Protein AF-A0A974ACZ4-F1 (afdb_monomer)

Structure (mmCIF, N/CA/C/O backbone):
data_AF-A0A974ACZ4-F1
#
_entry.id   AF-A0A974ACZ4-F1
#
loop_
_atom_site.group_PDB
_atom_site.id
_atom_site.type_symbol
_atom_site.label_atom_id
_atom_site.label_alt_id
_atom_site.label_comp_id
_atom_site.label_asym_id
_atom_site.label_entity_id
_atom_site.label_seq_id
_atom_site.pdbx_PDB_ins_code
_atom_site.Cartn_x
_atom_site.Cartn_y
_atom_site.Cartn_z
_atom_site.occupancy
_atom_site.B_iso_or_equiv
_atom_site.auth_seq_id
_atom_site.auth_comp_id
_atom_site.auth_asym_id
_atom_site.auth_atom_id
_atom_site.pdbx_PDB_model_num
ATOM 1 N N . MET A 1 1 ? -14.955 33.447 23.547 1.00 55.69 1 MET A N 1
ATOM 2 C CA . MET A 1 1 ? -14.124 32.352 24.110 1.00 55.69 1 MET A CA 1
ATOM 3 C C . MET A 1 1 ? -14.815 30.971 24.180 1.00 55.69 1 MET A C 1
ATOM 5 O O . MET A 1 1 ? -14.121 30.000 24.435 1.00 55.69 1 MET A O 1
ATOM 9 N N . ALA A 1 2 ? -16.131 30.814 23.939 1.00 59.88 2 ALA A N 1
ATOM 10 C CA . ALA A 1 2 ? -16.826 29.514 24.100 1.00 59.88 2 ALA A CA 1
ATOM 11 C C . ALA A 1 2 ? -17.010 28.689 22.801 1.00 59.88 2 ALA A C 1
ATOM 13 O O . ALA A 1 2 ? -17.223 27.474 22.840 1.00 59.88 2 ALA A O 1
ATOM 14 N N . GLU A 1 3 ? -16.911 29.326 21.634 1.00 54.84 3 GLU A N 1
ATOM 15 C CA . GLU A 1 3 ? -17.267 28.709 20.348 1.00 54.84 3 GLU A CA 1
ATOM 16 C C . GLU A 1 3 ? -16.293 27.595 19.920 1.00 54.84 3 GLU A C 1
ATOM 18 O O . GLU A 1 3 ? -16.701 26.540 19.437 1.00 54.84 3 GLU A O 1
ATOM 23 N N . TRP A 1 4 ? -15.004 27.777 20.207 1.00 47.97 4 TRP A N 1
ATOM 24 C CA . TRP A 1 4 ? -13.930 26.835 19.881 1.00 47.97 4 TRP A CA 1
ATOM 25 C C . TRP A 1 4 ? -13.979 25.575 20.750 1.00 47.97 4 TRP A C 1
ATOM 27 O O . TRP A 1 4 ? -13.869 24.457 20.247 1.00 47.97 4 TRP A O 1
ATOM 37 N N . ALA A 1 5 ? -14.250 25.744 22.048 1.00 57.38 5 ALA A N 1
ATOM 38 C CA . ALA A 1 5 ? -14.452 24.632 22.975 1.00 57.38 5 ALA A CA 1
ATOM 39 C C . ALA A 1 5 ? -15.693 23.795 22.612 1.00 57.38 5 ALA A C 1
ATOM 41 O O . ALA A 1 5 ? -15.719 22.582 22.827 1.00 57.38 5 ALA A O 1
ATOM 42 N N . THR A 1 6 ? -16.712 24.434 22.030 1.00 59.31 6 THR A N 1
ATOM 43 C CA . THR A 1 6 ? -17.956 23.775 21.610 1.00 59.31 6 THR A CA 1
ATOM 44 C C . THR A 1 6 ? -17.792 23.040 20.277 1.00 59.31 6 THR A C 1
ATOM 46 O O . THR A 1 6 ? -18.305 21.930 20.126 1.00 59.31 6 THR A O 1
ATOM 49 N N . ARG A 1 7 ? -17.037 23.606 19.322 1.00 53.38 7 ARG A N 1
ATOM 50 C CA . ARG A 1 7 ? -16.685 22.925 18.061 1.00 53.38 7 ARG A CA 1
ATOM 51 C C . ARG A 1 7 ? -15.806 21.699 18.309 1.00 53.38 7 ARG A C 1
ATOM 53 O O . ARG A 1 7 ? -16.089 20.638 17.761 1.00 53.38 7 ARG A O 1
ATOM 60 N N . ARG A 1 8 ? -14.817 21.805 19.204 1.00 56.19 8 ARG A N 1
ATOM 61 C CA . ARG A 1 8 ? -13.951 20.676 19.582 1.00 56.19 8 ARG A CA 1
ATOM 62 C C . ARG A 1 8 ? -14.732 19.534 20.232 1.00 56.19 8 ARG A C 1
ATOM 64 O O . ARG A 1 8 ? -14.611 18.396 19.794 1.00 56.19 8 ARG A O 1
ATOM 71 N N . ARG A 1 9 ? -15.602 19.839 21.203 1.00 54.25 9 ARG A N 1
ATOM 72 C CA . ARG A 1 9 ? -16.455 18.825 21.847 1.00 54.25 9 ARG A CA 1
ATOM 73 C C . ARG A 1 9 ? -17.419 18.150 20.872 1.00 54.25 9 ARG A C 1
ATOM 75 O O . ARG A 1 9 ? -17.652 16.949 20.995 1.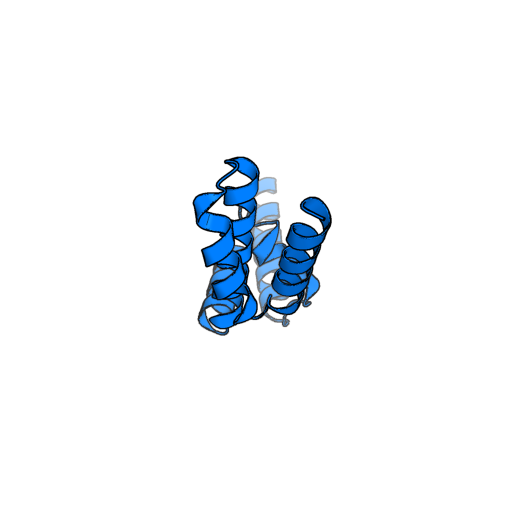00 54.25 9 ARG A O 1
ATOM 82 N N . ARG A 1 10 ? -17.957 18.882 19.889 1.00 55.69 10 ARG A N 1
ATOM 83 C CA . ARG A 1 10 ? -18.789 18.294 18.825 1.00 55.69 10 ARG A CA 1
ATOM 84 C C . ARG A 1 10 ? -17.984 17.374 17.909 1.00 55.69 10 ARG A C 1
ATOM 86 O O . ARG A 1 10 ? -18.435 16.263 17.660 1.00 55.69 10 ARG A O 1
ATOM 93 N N . ALA A 1 11 ? -16.785 17.777 17.488 1.00 48.06 11 ALA A N 1
ATOM 94 C CA . ALA A 1 11 ? -15.898 16.927 16.691 1.00 48.06 11 ALA A CA 1
ATOM 95 C C . ALA A 1 11 ? -15.498 15.639 17.441 1.00 48.06 11 ALA A C 1
ATOM 97 O O . ALA A 1 11 ? -15.583 14.548 16.884 1.00 48.06 11 ALA A O 1
ATOM 98 N N . GLU A 1 12 ? -15.156 15.743 18.730 1.00 53.25 12 GLU A N 1
ATOM 99 C CA . GLU A 1 12 ? -14.834 14.589 19.587 1.00 53.25 12 GLU A CA 1
ATOM 100 C C . GLU A 1 12 ? -16.045 13.670 19.827 1.00 53.25 12 GLU A C 1
ATOM 102 O O . GLU A 1 12 ? -15.903 12.451 19.897 1.00 53.25 12 GLU A O 1
ATOM 107 N N . THR A 1 13 ? -17.253 14.229 19.935 1.00 52.66 13 THR A N 1
ATOM 108 C CA . THR A 1 13 ? -18.487 13.449 20.141 1.00 52.66 13 THR A CA 1
ATOM 109 C C . THR A 1 13 ? -18.913 12.712 18.872 1.00 52.66 13 THR A C 1
ATOM 111 O O . THR A 1 13 ? -19.236 11.529 18.945 1.00 52.66 13 THR A O 1
ATOM 114 N N . ILE A 1 14 ? -18.834 13.368 17.710 1.00 52.91 14 ILE A N 1
ATOM 115 C CA . ILE A 1 14 ? -19.094 12.741 16.407 1.00 52.91 14 ILE A CA 1
ATOM 116 C C . ILE A 1 14 ? -18.071 11.632 16.142 1.00 52.91 14 ILE A C 1
ATOM 118 O O . ILE A 1 14 ? -18.447 10.543 15.721 1.00 52.91 14 ILE A O 1
ATOM 122 N N . SER A 1 15 ? -16.793 11.863 16.456 1.00 54.19 15 SER A N 1
ATOM 123 C CA . SER A 1 15 ? -15.746 10.844 16.340 1.00 54.19 15 SER A CA 1
ATOM 124 C C . SER A 1 15 ? -16.026 9.619 17.223 1.00 54.19 15 SER A C 1
ATOM 126 O O . SER A 1 15 ? -15.958 8.494 16.734 1.00 54.19 15 SER A O 1
ATOM 128 N N . ARG A 1 16 ? -16.453 9.809 18.482 1.00 52.44 16 ARG A N 1
ATOM 129 C CA . ARG A 1 16 ? -16.870 8.701 19.366 1.00 52.44 16 ARG A CA 1
ATOM 130 C C . ARG A 1 16 ? -18.096 7.938 18.862 1.00 52.44 16 ARG A C 1
ATOM 132 O O . ARG A 1 16 ? -18.141 6.722 19.001 1.00 52.44 16 ARG A O 1
ATOM 139 N N . GLN A 1 17 ? -19.077 8.622 18.275 1.00 55.41 17 GLN A N 1
ATOM 140 C CA . GLN A 1 17 ? -20.246 7.969 17.674 1.00 55.41 17 GLN A CA 1
ATOM 141 C C . GLN A 1 17 ? -19.898 7.213 16.383 1.00 55.41 17 GLN A C 1
ATOM 143 O O . GLN A 1 17 ? -20.495 6.177 16.107 1.00 55.41 17 GLN A O 1
ATOM 148 N N . GLN A 1 18 ? -18.926 7.696 15.605 1.00 54.50 18 GLN A N 1
ATOM 149 C CA . GLN A 1 18 ? -18.413 7.003 14.418 1.00 54.50 18 GLN A CA 1
ATOM 150 C C . GLN A 1 18 ? -17.572 5.773 14.784 1.00 54.50 18 GLN A C 1
ATOM 152 O O . GLN A 1 18 ? -17.677 4.764 14.104 1.00 54.50 18 GLN A O 1
ATOM 157 N N . LEU A 1 19 ? -16.825 5.815 15.892 1.00 55.22 19 LEU A N 1
ATOM 158 C CA . LEU A 1 19 ? -16.082 4.669 16.439 1.00 55.22 19 LEU A CA 1
ATOM 159 C C . LEU A 1 19 ? -16.983 3.494 16.877 1.00 55.22 19 LEU A C 1
ATOM 161 O O . LEU A 1 19 ? -16.508 2.369 16.972 1.00 55.22 19 LEU A O 1
ATOM 165 N N . GLN A 1 20 ? -18.276 3.731 17.138 1.00 57.09 20 GLN A N 1
ATOM 166 C CA . GLN A 1 20 ? -19.252 2.690 17.509 1.00 57.09 20 GLN A CA 1
ATOM 167 C C . GLN A 1 20 ? -19.792 1.895 16.303 1.00 57.09 20 GLN A C 1
ATOM 169 O O . GLN A 1 20 ? -20.460 0.881 16.486 1.00 57.09 20 GLN A O 1
ATOM 174 N N . LYS A 1 21 ? -19.527 2.334 15.066 1.00 63.91 21 LYS A N 1
ATOM 175 C CA . LYS A 1 21 ? -19.883 1.610 13.837 1.00 63.91 21 LYS A CA 1
ATOM 176 C C . LYS A 1 21 ? -18.606 1.232 13.097 1.00 63.91 21 LYS A C 1
ATOM 178 O O . LYS A 1 21 ? -17.719 2.064 12.951 1.00 63.91 21 LYS A O 1
ATOM 183 N N . VAL A 1 22 ? -18.530 -0.004 12.596 1.00 62.59 22 VAL A N 1
ATOM 184 C CA . VAL A 1 22 ? -17.418 -0.428 11.731 1.00 62.59 22 VAL A CA 1
ATOM 185 C C . VAL A 1 22 ? -17.328 0.558 10.556 1.00 62.59 22 VAL A C 1
ATOM 187 O O . VAL A 1 22 ? -18.317 0.711 9.829 1.00 62.59 22 VAL A O 1
ATOM 190 N N . PRO A 1 23 ? -16.200 1.270 10.380 1.00 66.62 23 PRO A N 1
ATOM 191 C CA . PRO A 1 23 ? -16.062 2.239 9.304 1.00 66.62 23 PRO A CA 1
ATOM 192 C C . PRO A 1 23 ? -16.174 1.551 7.943 1.00 66.62 23 PRO A C 1
ATOM 194 O O . PRO A 1 23 ? -15.756 0.407 7.770 1.00 66.62 23 PRO A O 1
ATOM 197 N N . ALA A 1 24 ? -16.702 2.261 6.946 1.00 78.38 24 ALA A N 1
ATOM 198 C CA . ALA A 1 24 ? -16.727 1.744 5.583 1.00 78.38 24 ALA A CA 1
ATOM 199 C C . ALA A 1 24 ? -15.300 1.460 5.078 1.00 78.38 24 ALA A C 1
ATOM 201 O O . ALA A 1 24 ? -14.363 2.190 5.408 1.00 78.38 24 ALA A O 1
ATOM 202 N N . ALA A 1 25 ? -15.146 0.467 4.195 1.00 73.62 25 ALA A N 1
ATOM 203 C CA . ALA A 1 25 ? -13.852 0.104 3.606 1.00 73.62 25 ALA A CA 1
ATOM 204 C C . ALA A 1 25 ? -13.132 1.304 2.961 1.00 73.62 25 ALA A C 1
ATOM 206 O O . ALA A 1 25 ? -11.920 1.454 3.087 1.00 73.62 25 ALA A O 1
ATOM 207 N N . ARG A 1 26 ? -13.890 2.217 2.337 1.00 70.94 26 ARG A N 1
ATOM 208 C CA . ARG A 1 26 ? -13.358 3.469 1.779 1.00 70.94 26 ARG A CA 1
ATOM 209 C C . ARG A 1 26 ? -12.756 4.383 2.849 1.00 70.94 26 ARG A C 1
ATOM 211 O O . ARG A 1 26 ? -11.721 4.989 2.601 1.00 70.94 26 ARG A O 1
ATOM 218 N N . THR A 1 27 ? -13.382 4.476 4.020 1.00 75.38 27 THR A N 1
ATOM 219 C CA . THR A 1 27 ? -12.877 5.273 5.146 1.00 75.38 27 THR A CA 1
ATOM 220 C C . THR A 1 27 ? -11.587 4.671 5.691 1.00 75.38 27 THR A C 1
ATOM 222 O O . THR A 1 27 ? -10.628 5.403 5.900 1.00 75.38 27 THR A O 1
ATOM 225 N N . ILE A 1 28 ? -11.531 3.344 5.840 1.00 73.00 28 ILE A N 1
ATOM 226 C CA . ILE A 1 28 ? -10.319 2.620 6.256 1.00 73.00 28 ILE A CA 1
ATOM 227 C C . ILE A 1 28 ? -9.181 2.860 5.255 1.00 73.00 28 ILE A C 1
ATOM 229 O O . ILE A 1 28 ? -8.091 3.266 5.642 1.00 73.00 28 ILE A O 1
ATOM 233 N N . ALA A 1 29 ? -9.452 2.711 3.955 1.00 73.00 29 ALA A N 1
ATOM 234 C CA . ALA A 1 29 ? -8.463 2.967 2.913 1.00 73.00 29 ALA A CA 1
ATOM 235 C C . ALA A 1 29 ? -7.956 4.421 2.930 1.00 73.00 29 ALA A C 1
ATOM 237 O O . ALA A 1 29 ? -6.759 4.652 2.786 1.00 73.00 29 ALA A O 1
ATO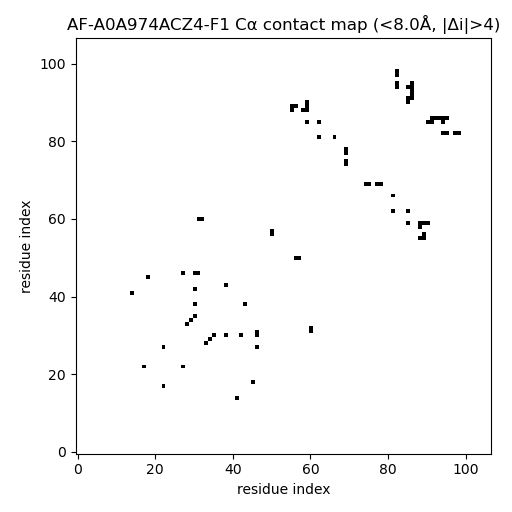M 238 N N . GLN A 1 30 ? -8.837 5.409 3.131 1.00 76.62 30 GLN A N 1
ATOM 239 C CA . GLN A 1 30 ? -8.450 6.824 3.223 1.00 76.62 30 GLN A CA 1
ATO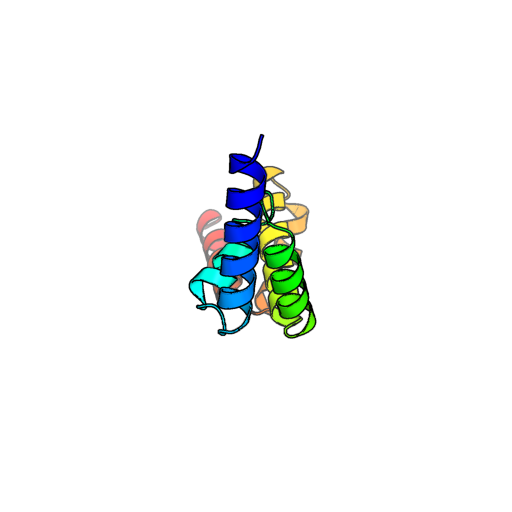M 240 C C . GLN A 1 30 ? -7.606 7.137 4.462 1.00 76.62 30 GLN A C 1
ATOM 242 O O . GLN A 1 30 ? -6.678 7.944 4.363 1.00 76.62 30 GLN A O 1
ATOM 247 N N . LEU A 1 31 ? -7.924 6.521 5.603 1.00 72.69 31 LEU A N 1
ATOM 248 C CA . LEU A 1 31 ? -7.134 6.635 6.829 1.00 72.69 31 LEU A CA 1
ATOM 249 C C . LEU A 1 31 ? -5.716 6.116 6.608 1.00 72.69 31 LEU A C 1
ATOM 251 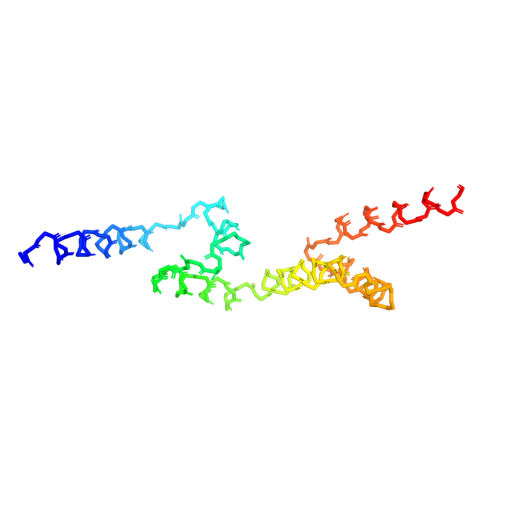O O . LEU A 1 31 ? -4.766 6.867 6.818 1.00 72.69 31 LEU A O 1
ATOM 255 N N . LEU A 1 32 ? -5.606 4.904 6.061 1.00 71.25 32 LEU A N 1
ATOM 256 C CA . LEU A 1 32 ? -4.324 4.246 5.844 1.00 71.25 32 LEU A CA 1
ATOM 257 C C . LEU A 1 32 ? -3.457 4.988 4.816 1.00 71.25 32 LEU A C 1
ATOM 259 O O . LEU A 1 32 ? -2.260 5.129 5.028 1.00 71.25 32 LEU A O 1
ATOM 263 N N . THR A 1 33 ? -4.048 5.510 3.732 1.00 68.38 33 THR A N 1
ATOM 264 C CA . THR A 1 33 ? -3.279 5.989 2.562 1.00 68.38 33 THR A CA 1
ATOM 265 C C . THR A 1 33 ? -3.152 7.505 2.413 1.00 68.38 33 THR A C 1
ATOM 267 O O . THR A 1 33 ? -2.151 7.975 1.882 1.00 68.38 33 THR A O 1
ATOM 270 N N . THR A 1 34 ? -4.168 8.288 2.801 1.00 59.69 34 THR A N 1
ATOM 271 C CA . THR A 1 34 ? -4.280 9.714 2.416 1.00 59.69 34 THR A CA 1
ATOM 272 C C . THR A 1 34 ? -4.237 10.654 3.614 1.00 59.69 34 THR A C 1
ATOM 274 O O . THR A 1 34 ? -3.720 11.762 3.517 1.00 59.69 34 THR A O 1
ATOM 277 N N . LYS A 1 35 ? -4.795 10.240 4.755 1.00 58.06 35 LYS A N 1
ATOM 278 C CA . LYS A 1 35 ? -4.933 11.117 5.923 1.00 58.06 35 LYS A CA 1
ATOM 279 C C . LYS A 1 35 ? -3.767 11.059 6.904 1.00 58.06 35 LYS A C 1
ATOM 281 O O . LYS A 1 35 ? -3.818 11.792 7.884 1.00 58.06 35 LYS A O 1
ATOM 286 N N . ARG A 1 36 ? -2.729 10.252 6.656 1.00 56.66 36 ARG A N 1
ATOM 287 C CA . ARG A 1 36 ? -1.644 9.990 7.618 1.00 56.66 36 ARG A CA 1
ATOM 288 C C . ARG A 1 36 ? -0.954 11.266 8.141 1.00 56.66 36 ARG A C 1
ATOM 290 O O . ARG A 1 36 ? -0.657 11.341 9.328 1.00 56.66 36 ARG A O 1
ATOM 297 N N . ASP A 1 37 ? -0.825 12.300 7.307 1.00 59.41 37 ASP A N 1
ATOM 298 C CA . ASP A 1 37 ? -0.210 13.589 7.681 1.00 59.41 37 ASP A CA 1
ATOM 299 C C . ASP A 1 37 ? -1.146 14.536 8.464 1.00 59.41 37 ASP A C 1
ATOM 301 O O . ASP A 1 37 ? -0.706 15.534 9.039 1.00 59.41 37 ASP A O 1
ATOM 305 N N . HIS A 1 38 ? -2.446 14.229 8.518 1.00 58.59 38 HIS A N 1
ATOM 306 C CA . HIS A 1 38 ? -3.486 15.048 9.149 1.00 58.59 38 HIS A CA 1
ATOM 307 C C . HIS A 1 38 ? -4.495 14.207 9.953 1.00 58.59 38 HIS A C 1
ATOM 309 O O . HIS A 1 38 ? -5.692 14.508 9.967 1.00 58.59 38 HIS A O 1
ATOM 315 N N . LEU A 1 39 ? -4.035 13.148 10.631 1.00 62.19 39 LEU A N 1
ATOM 316 C CA . LEU A 1 39 ? -4.902 12.322 11.474 1.00 62.19 39 LEU A CA 1
ATOM 317 C C . LEU A 1 39 ? -5.298 13.072 12.750 1.00 62.19 39 LEU A C 1
ATOM 319 O O . LEU A 1 39 ? -4.457 13.588 13.489 1.00 62.19 39 LEU A O 1
ATOM 323 N N . SER A 1 40 ? -6.594 13.081 13.062 1.00 70.12 40 SER A N 1
ATOM 324 C CA . SER A 1 40 ? -7.033 13.388 14.421 1.00 70.12 40 SER A CA 1
ATOM 325 C C . SER A 1 40 ? -6.630 12.262 15.379 1.00 70.12 40 SER A C 1
ATOM 327 O O . SER A 1 40 ? -6.471 11.1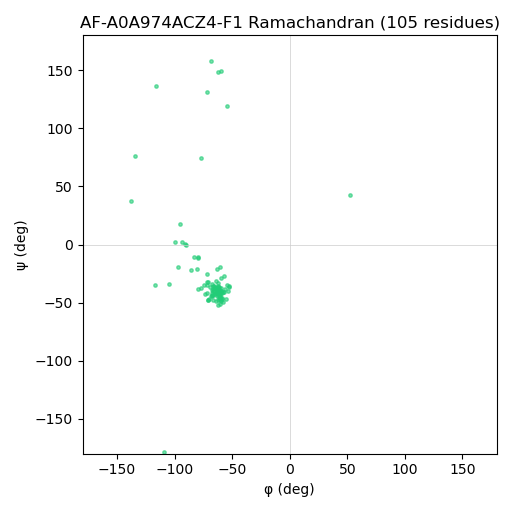09 14.984 1.00 70.12 40 SER A O 1
ATOM 329 N N . LYS A 1 41 ? -6.535 12.562 16.681 1.00 65.00 41 LYS A N 1
ATOM 330 C CA . LYS A 1 41 ? -6.140 11.580 17.709 1.00 65.00 41 LYS A CA 1
ATOM 331 C C . LYS A 1 41 ? -6.978 10.290 17.676 1.00 65.00 41 LYS A C 1
ATOM 333 O O . LYS A 1 41 ? -6.455 9.214 17.937 1.00 65.00 41 LYS A O 1
ATOM 338 N N . ALA A 1 42 ? -8.268 10.393 17.361 1.00 67.31 42 ALA A N 1
ATOM 339 C CA . ALA A 1 42 ? -9.160 9.240 17.259 1.00 67.31 42 ALA A CA 1
ATOM 340 C C . ALA A 1 42 ? -8.931 8.414 15.982 1.00 67.31 42 ALA A C 1
ATOM 342 O O . ALA A 1 42 ? -9.027 7.188 16.012 1.00 67.31 42 ALA A O 1
ATOM 343 N N . GLU A 1 43 ? -8.595 9.075 14.875 1.00 63.62 43 GLU A N 1
ATOM 344 C CA . GLU A 1 43 ? -8.245 8.420 13.615 1.00 63.62 43 GLU A CA 1
ATOM 345 C C . GLU A 1 43 ? -6.914 7.663 13.750 1.00 63.62 43 GLU A C 1
ATOM 347 O O . GLU A 1 43 ? -6.844 6.520 13.319 1.00 63.62 43 GLU A O 1
ATOM 352 N N . THR A 1 44 ? -5.920 8.215 14.460 1.00 66.00 44 THR A N 1
ATOM 353 C CA . THR A 1 44 ? -4.656 7.514 14.772 1.00 66.00 44 THR A CA 1
ATOM 354 C C . THR A 1 44 ? -4.868 6.241 15.593 1.00 66.00 44 THR A C 1
ATOM 356 O O . THR A 1 44 ? -4.267 5.215 15.301 1.00 66.00 44 THR A O 1
ATOM 359 N N . VAL A 1 45 ? -5.730 6.281 16.615 1.00 71.12 45 VAL A N 1
ATOM 360 C CA . VAL A 1 45 ? -6.036 5.092 17.435 1.00 71.12 45 VAL A CA 1
ATOM 361 C C . VAL A 1 45 ? -6.775 4.030 16.617 1.00 71.12 45 VAL A C 1
ATOM 363 O O . VAL A 1 45 ? -6.545 2.839 16.804 1.00 71.12 45 VAL A O 1
ATOM 366 N N . THR A 1 46 ? -7.640 4.455 15.693 1.00 68.38 46 THR A N 1
ATOM 367 C CA . THR A 1 46 ? -8.362 3.537 14.799 1.00 68.38 46 THR A CA 1
ATOM 368 C C . THR A 1 46 ? -7.416 2.872 13.804 1.00 68.38 46 THR A C 1
ATOM 370 O O . THR A 1 46 ? -7.488 1.662 13.624 1.00 68.38 46 THR A O 1
ATOM 373 N N . ASP A 1 47 ? -6.509 3.646 13.205 1.00 67.81 47 ASP A N 1
ATOM 374 C CA . ASP A 1 47 ? -5.487 3.153 12.276 1.00 67.81 47 ASP A CA 1
ATOM 375 C C . ASP A 1 47 ? -4.573 2.131 12.966 1.00 67.81 47 ASP A C 1
ATOM 377 O O . ASP A 1 47 ? -4.438 1.004 12.496 1.00 67.81 47 ASP A O 1
ATOM 381 N N . ALA A 1 48 ? -4.079 2.463 14.166 1.00 71.00 48 ALA A N 1
ATOM 382 C CA . ALA A 1 48 ? -3.264 1.562 14.979 1.00 71.00 48 ALA A CA 1
ATOM 383 C C . ALA A 1 48 ? -4.010 0.273 15.365 1.00 71.00 48 ALA A C 1
ATOM 385 O O . ALA A 1 48 ? -3.437 -0.811 15.319 1.00 71.00 48 ALA A O 1
ATOM 386 N N . GLY A 1 49 ? -5.299 0.363 15.714 1.00 76.81 49 GLY A N 1
ATOM 387 C CA . GLY A 1 49 ? -6.112 -0.816 16.018 1.00 76.81 49 GLY A CA 1
ATOM 388 C C . GLY A 1 49 ? -6.313 -1.734 14.807 1.00 76.81 49 GLY A C 1
ATOM 389 O O . GLY A 1 49 ? -6.307 -2.957 14.955 1.00 76.81 49 GLY A O 1
ATOM 390 N N . ILE A 1 50 ? -6.454 -1.159 13.608 1.00 72.25 50 ILE A N 1
ATOM 391 C CA . ILE A 1 50 ? -6.580 -1.907 12.349 1.00 72.25 50 ILE A CA 1
ATOM 392 C C . ILE A 1 50 ? -5.245 -2.557 11.975 1.00 72.25 50 ILE A C 1
ATOM 394 O O . ILE A 1 50 ? -5.229 -3.752 11.692 1.00 72.25 50 ILE A O 1
ATOM 398 N N . GLU A 1 51 ? -4.134 -1.815 12.027 1.00 72.94 51 GLU A N 1
ATOM 399 C CA . GLU A 1 51 ? -2.790 -2.346 11.759 1.00 72.94 51 GLU A CA 1
ATOM 400 C C . GLU A 1 51 ? -2.432 -3.484 12.732 1.00 72.94 51 GLU A C 1
ATOM 402 O O . GLU A 1 51 ? -1.902 -4.513 12.317 1.00 72.94 51 GLU A O 1
ATOM 407 N N . GLN A 1 52 ? -2.797 -3.352 14.012 1.00 75.62 52 GLN A N 1
ATOM 408 C CA . GLN A 1 52 ? -2.537 -4.374 15.027 1.00 75.62 52 GLN A CA 1
ATOM 409 C C . GLN A 1 52 ? -3.415 -5.625 14.856 1.00 75.62 52 GLN A C 1
ATOM 411 O O . GLN A 1 52 ? -2.975 -6.733 15.159 1.00 75.62 52 GLN A O 1
ATOM 416 N N . SER A 1 53 ? -4.646 -5.462 14.366 1.00 78.25 53 SER A N 1
ATOM 417 C CA . SER A 1 53 ? -5.581 -6.578 14.155 1.00 78.25 53 SER A CA 1
ATOM 418 C C . SER A 1 53 ? -5.390 -7.271 12.801 1.00 78.25 53 SER A C 1
ATOM 420 O O . SER A 1 53 ? -5.788 -8.424 12.645 1.00 78.25 53 SER A O 1
ATOM 422 N N . VAL A 1 54 ? -4.794 -6.586 11.816 1.00 85.31 54 VAL A N 1
ATOM 423 C CA . VAL A 1 54 ? -4.566 -7.101 10.457 1.00 85.31 54 VAL A CA 1
ATOM 424 C C . VAL A 1 54 ? -3.130 -6.786 10.002 1.00 85.31 54 VAL A C 1
ATOM 426 O O . VAL A 1 54 ? -2.925 -5.910 9.158 1.00 85.31 54 VAL A O 1
ATOM 429 N N . PRO A 1 55 ? -2.120 -7.529 10.498 1.00 83.44 55 PRO A N 1
ATOM 430 C CA . PRO A 1 55 ? -0.710 -7.263 10.192 1.00 83.44 55 PRO A CA 1
ATOM 431 C C . PRO A 1 55 ? -0.400 -7.265 8.691 1.00 83.44 55 PRO A C 1
ATOM 433 O O . PRO A 1 55 ? 0.301 -6.392 8.193 1.00 83.44 55 PRO A O 1
ATOM 436 N N . MET A 1 56 ? -1.031 -8.170 7.933 1.00 85.50 56 MET A N 1
ATOM 437 C CA . MET A 1 56 ? -0.853 -8.257 6.478 1.00 85.50 56 MET A CA 1
ATOM 438 C C . MET A 1 56 ? -1.250 -6.968 5.740 1.00 85.50 56 MET A C 1
ATOM 440 O O . MET A 1 56 ? -0.721 -6.685 4.665 1.00 85.50 56 MET A O 1
ATOM 444 N N . LEU A 1 57 ? -2.192 -6.190 6.287 1.00 83.44 57 LEU A N 1
ATOM 445 C CA . LEU A 1 57 ? -2.605 -4.909 5.714 1.00 83.44 57 LEU A CA 1
ATOM 446 C C . LEU A 1 57 ? -1.584 -3.808 6.020 1.00 83.44 57 LEU A C 1
ATOM 448 O O . LEU A 1 57 ? -1.308 -2.983 5.147 1.00 83.44 57 LEU A O 1
ATOM 452 N N . ALA A 1 58 ? -0.996 -3.826 7.218 1.00 83.25 58 ALA A N 1
ATOM 453 C CA . ALA A 1 58 ? 0.093 -2.927 7.585 1.00 83.25 58 ALA A CA 1
ATOM 454 C C . ALA A 1 58 ? 1.330 -3.175 6.702 1.00 83.25 58 ALA A C 1
ATOM 456 O O . ALA A 1 58 ? 1.888 -2.229 6.143 1.00 83.25 58 ALA A O 1
ATOM 457 N N . ASP A 1 59 ? 1.687 -4.444 6.480 1.00 86.50 59 ASP A N 1
ATOM 458 C CA . ASP A 1 59 ? 2.791 -4.843 5.597 1.00 86.50 59 ASP A CA 1
ATOM 459 C C . ASP A 1 59 ? 2.551 -4.384 4.153 1.00 86.50 59 ASP A C 1
ATOM 461 O O . ASP A 1 59 ? 3.415 -3.773 3.519 1.00 86.50 59 ASP A O 1
ATOM 465 N N . ALA A 1 60 ? 1.338 -4.608 3.639 1.00 89.62 60 ALA A N 1
ATOM 466 C CA . ALA A 1 60 ? 0.940 -4.144 2.315 1.00 89.62 60 ALA A CA 1
ATOM 467 C C . ALA A 1 60 ? 1.050 -2.618 2.186 1.00 89.62 60 ALA A C 1
ATOM 469 O O . ALA A 1 60 ? 1.535 -2.105 1.176 1.00 89.62 60 ALA A O 1
ATOM 470 N N . HIS A 1 61 ? 0.644 -1.881 3.220 1.00 84.00 61 HIS A N 1
ATOM 471 C CA . HIS A 1 61 ? 0.755 -0.432 3.233 1.00 84.00 61 HIS A CA 1
ATOM 472 C C . HIS A 1 61 ? 2.219 0.042 3.273 1.00 84.00 61 HIS A C 1
ATOM 474 O O . HIS A 1 61 ? 2.598 0.955 2.534 1.00 84.00 61 HIS A O 1
ATOM 480 N N . ALA A 1 62 ? 3.071 -0.609 4.068 1.00 88.31 62 ALA A N 1
ATOM 481 C CA . ALA A 1 62 ? 4.504 -0.326 4.105 1.00 88.31 62 ALA A CA 1
ATOM 482 C C . ALA A 1 62 ? 5.168 -0.542 2.733 1.00 88.31 62 ALA A C 1
ATOM 484 O O . ALA A 1 62 ? 5.985 0.279 2.305 1.00 88.31 62 ALA A O 1
ATOM 485 N N . LEU A 1 63 ? 4.775 -1.592 2.003 1.00 94.06 63 LEU A N 1
ATOM 486 C CA . LEU A 1 63 ? 5.248 -1.853 0.642 1.00 94.06 63 LEU A CA 1
ATOM 487 C C . LEU A 1 63 ? 4.826 -0.757 -0.345 1.00 94.06 63 LEU A C 1
ATOM 489 O O . LEU A 1 63 ? 5.652 -0.323 -1.150 1.00 94.06 63 LEU A O 1
ATOM 493 N N . VAL A 1 64 ? 3.590 -0.255 -0.261 1.00 91.19 64 VAL A N 1
ATOM 494 C CA . VAL A 1 64 ? 3.131 0.892 -1.070 1.00 91.19 64 VAL A CA 1
ATOM 495 C C . VAL A 1 64 ? 3.932 2.157 -0.739 1.00 91.19 64 VAL A C 1
ATOM 497 O O . VAL A 1 64 ? 4.359 2.877 -1.644 1.00 91.19 64 VAL A O 1
ATOM 500 N N . GLY A 1 65 ? 4.206 2.409 0.543 1.00 89.50 65 GLY A N 1
ATOM 501 C CA . GLY A 1 65 ? 5.045 3.529 0.978 1.00 89.50 65 GLY A CA 1
ATOM 502 C C . GLY A 1 65 ? 6.474 3.449 0.429 1.00 89.50 65 GLY A C 1
ATOM 503 O O . GLY A 1 65 ? 6.984 4.429 -0.122 1.00 89.50 65 GLY A O 1
ATOM 504 N N . ARG A 1 66 ? 7.103 2.267 0.505 1.00 92.69 66 ARG A N 1
ATOM 505 C CA . ARG A 1 66 ? 8.435 2.003 -0.072 1.00 92.69 66 ARG A CA 1
ATOM 506 C C . ARG A 1 66 ? 8.450 2.213 -1.586 1.00 92.69 66 ARG A C 1
ATOM 508 O O . ARG A 1 66 ? 9.372 2.853 -2.086 1.00 92.69 66 ARG A O 1
ATOM 515 N N . PHE A 1 67 ? 7.416 1.762 -2.300 1.00 92.44 67 PHE A N 1
ATOM 516 C CA . PHE A 1 67 ? 7.255 2.003 -3.739 1.00 92.44 67 PHE A CA 1
ATOM 517 C C . PHE A 1 67 ? 7.239 3.491 -4.089 1.00 92.44 67 PHE A C 1
ATOM 519 O O . PHE A 1 67 ? 8.000 3.948 -4.943 1.00 92.44 67 PHE A O 1
ATOM 526 N N . HIS A 1 68 ? 6.425 4.275 -3.381 1.00 89.44 68 HIS A N 1
ATOM 527 C CA . HIS A 1 68 ? 6.337 5.712 -3.615 1.00 89.44 68 HIS A CA 1
ATOM 528 C C . HIS A 1 68 ? 7.672 6.425 -3.328 1.00 89.44 68 HIS A C 1
ATOM 530 O O . HIS A 1 68 ? 8.095 7.292 -4.099 1.00 89.44 68 HIS A O 1
ATOM 536 N N . ALA A 1 69 ? 8.373 6.027 -2.261 1.00 89.12 69 ALA A N 1
ATOM 537 C CA . ALA A 1 69 ? 9.703 6.542 -1.951 1.00 89.12 69 ALA A CA 1
ATOM 538 C C . ALA A 1 69 ? 10.725 6.198 -3.050 1.00 89.12 69 ALA A C 1
ATOM 540 O O . ALA A 1 69 ? 11.484 7.080 -3.458 1.00 89.12 69 ALA A O 1
ATOM 541 N N . MET A 1 70 ? 10.714 4.962 -3.568 1.00 93.31 70 MET A N 1
ATOM 542 C CA . MET A 1 70 ? 11.569 4.531 -4.682 1.00 93.31 70 MET A CA 1
ATOM 543 C C . MET A 1 70 ? 11.345 5.361 -5.945 1.00 93.31 70 MET A C 1
ATOM 545 O O . MET A 1 70 ? 12.326 5.819 -6.530 1.00 93.31 70 MET A O 1
ATOM 549 N N . ILE A 1 71 ? 10.088 5.615 -6.332 1.00 89.12 71 ILE A N 1
ATOM 550 C CA . ILE A 1 71 ? 9.766 6.460 -7.495 1.00 89.12 71 ILE A CA 1
ATOM 551 C C . ILE A 1 71 ? 10.358 7.859 -7.316 1.00 89.12 71 ILE A C 1
ATOM 553 O O . ILE A 1 71 ? 11.011 8.379 -8.221 1.00 89.12 71 ILE A O 1
ATOM 557 N N . ARG A 1 72 ? 10.175 8.466 -6.136 1.00 90.62 72 ARG A N 1
ATOM 558 C CA . ARG A 1 72 ? 10.681 9.817 -5.861 1.00 90.62 72 ARG A CA 1
ATOM 559 C C . ARG A 1 72 ? 12.200 9.913 -5.919 1.00 90.62 72 ARG A C 1
ATOM 561 O O . ARG A 1 72 ? 12.714 10.889 -6.456 1.00 90.62 72 ARG A O 1
ATOM 568 N N . LYS A 1 73 ? 12.910 8.919 -5.383 1.00 91.75 73 LYS A N 1
ATOM 569 C CA . LYS A 1 73 ? 14.381 8.911 -5.348 1.00 91.75 73 LYS A CA 1
ATOM 570 C C . LYS A 1 73 ? 15.037 8.257 -6.565 1.00 91.75 73 LYS A C 1
ATOM 572 O O . LYS A 1 73 ? 16.258 8.204 -6.614 1.00 91.75 73 LYS A O 1
ATOM 577 N N . ARG A 1 74 ? 14.249 7.748 -7.523 1.00 86.31 74 ARG A N 1
ATOM 578 C CA . ARG A 1 74 ? 14.723 6.936 -8.661 1.00 86.31 74 ARG A CA 1
ATOM 579 C C . ARG A 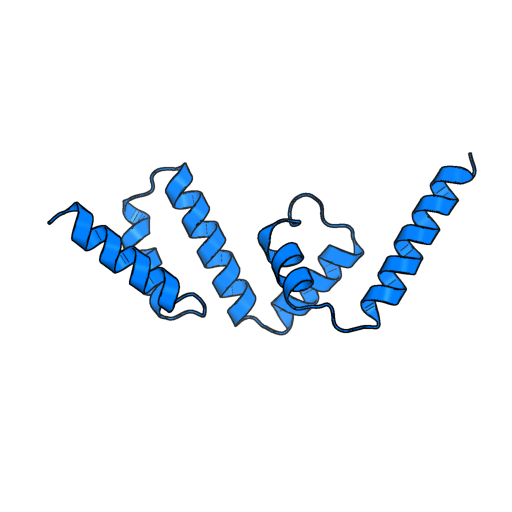1 74 ? 15.595 5.756 -8.200 1.00 86.31 74 ARG A C 1
ATOM 581 O O . ARG A 1 74 ? 16.652 5.488 -8.760 1.00 86.31 74 ARG A O 1
ATOM 588 N N . GLY A 1 75 ? 15.162 5.084 -7.133 1.00 79.38 75 GLY A N 1
ATOM 589 C CA . GLY A 1 75 ? 15.916 4.022 -6.462 1.00 79.38 75 GLY A CA 1
ATOM 590 C C . GLY A 1 75 ? 15.877 2.694 -7.216 1.00 79.38 75 GLY A C 1
ATOM 591 O O . GLY A 1 75 ? 15.189 1.777 -6.786 1.00 79.38 75 GLY A O 1
ATOM 592 N N . GLU A 1 76 ? 16.611 2.587 -8.321 1.00 80.50 76 GLU A N 1
ATOM 593 C CA . GLU A 1 76 ? 16.594 1.418 -9.215 1.00 80.50 76 GLU A CA 1
ATOM 594 C C . GLU A 1 76 ? 17.050 0.115 -8.536 1.00 80.50 76 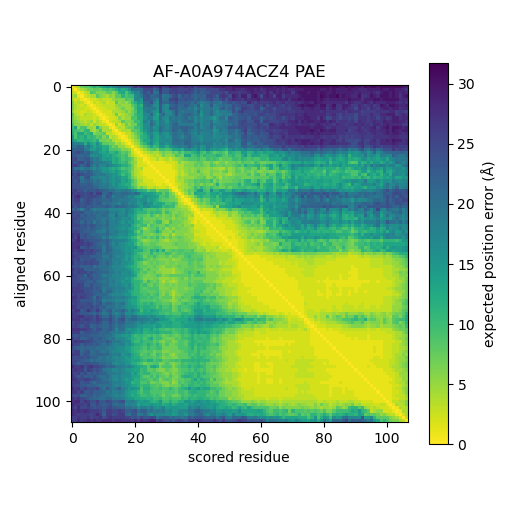GLU A C 1
ATOM 596 O O . GLU A 1 76 ? 16.453 -0.938 -8.748 1.00 80.50 76 GLU A O 1
ATOM 601 N N . ILE A 1 77 ? 18.050 0.191 -7.652 1.00 87.69 77 ILE A N 1
ATOM 602 C CA . ILE A 1 77 ? 18.620 -0.977 -6.953 1.00 87.69 77 ILE A CA 1
ATOM 603 C C . ILE A 1 77 ? 17.582 -1.672 -6.058 1.00 87.69 77 ILE A C 1
ATOM 605 O O . ILE A 1 77 ? 17.607 -2.887 -5.884 1.00 87.69 77 ILE A O 1
ATOM 609 N N . GLU A 1 78 ? 16.653 -0.907 -5.487 1.00 88.81 78 GLU A N 1
ATOM 610 C CA . GLU A 1 78 ? 15.640 -1.425 -4.565 1.00 88.81 78 GLU A CA 1
ATOM 611 C C . GLU A 1 78 ? 14.426 -2.024 -5.290 1.00 88.81 78 GLU A C 1
ATOM 613 O O . GLU A 1 78 ? 13.592 -2.677 -4.660 1.00 88.81 78 GLU A O 1
ATOM 618 N N . PHE A 1 79 ? 14.327 -1.820 -6.608 1.00 90.62 79 PHE A N 1
ATOM 619 C CA . PHE A 1 79 ? 13.120 -2.110 -7.370 1.00 90.62 79 PHE A CA 1
ATOM 620 C C . PHE A 1 79 ? 12.849 -3.611 -7.520 1.00 90.62 79 PHE A C 1
ATOM 622 O O . PHE A 1 79 ? 11.737 -4.056 -7.242 1.00 90.62 79 PHE A O 1
ATOM 629 N N . GLU A 1 80 ? 13.857 -4.402 -7.897 1.00 92.81 80 GLU A N 1
ATOM 630 C CA . GLU A 1 80 ? 13.711 -5.862 -8.016 1.00 92.81 80 GLU A CA 1
ATOM 631 C C . GLU A 1 80 ? 13.411 -6.541 -6.670 1.00 92.81 80 GLU A C 1
ATOM 633 O O . GLU A 1 80 ? 12.410 -7.260 -6.582 1.00 92.81 80 GLU A O 1
ATOM 638 N N . PRO A 1 81 ? 14.158 -6.253 -5.582 1.00 95.06 81 PRO A N 1
ATOM 639 C CA . PRO A 1 81 ? 13.801 -6.745 -4.253 1.00 95.06 81 PRO A CA 1
ATOM 640 C C . PRO A 1 81 ? 12.367 -6.390 -3.843 1.00 95.06 81 PRO A C 1
ATOM 642 O O . PRO A 1 81 ? 11.662 -7.218 -3.266 1.00 95.06 81 PRO A O 1
ATOM 645 N N . TRP A 1 82 ? 11.906 -5.176 -4.167 1.00 96.38 82 TRP A N 1
ATOM 646 C CA . TRP A 1 82 ? 10.540 -4.762 -3.861 1.00 96.38 82 TRP A CA 1
ATOM 647 C C . TRP A 1 82 ? 9.487 -5.539 -4.655 1.00 96.38 82 TRP A C 1
ATOM 649 O O . TRP A 1 82 ? 8.456 -5.893 -4.080 1.00 96.38 82 TRP A O 1
ATOM 659 N N . ILE A 1 83 ? 9.716 -5.834 -5.940 1.00 95.56 83 ILE A N 1
ATOM 660 C CA . ILE A 1 83 ? 8.787 -6.647 -6.742 1.00 95.56 83 ILE A CA 1
ATOM 661 C C . ILE A 1 83 ? 8.658 -8.051 -6.144 1.00 95.56 83 ILE A C 1
ATOM 663 O O . ILE A 1 83 ? 7.541 -8.548 -5.974 1.00 95.56 83 ILE A O 1
ATOM 667 N N . ASP A 1 84 ? 9.779 -8.676 -5.794 1.00 96.38 84 ASP A N 1
ATOM 668 C CA . ASP A 1 84 ? 9.814 -10.033 -5.248 1.00 96.38 84 ASP A CA 1
ATOM 669 C C . ASP A 1 84 ? 9.132 -10.155 -3.885 1.00 96.38 84 ASP A C 1
ATOM 671 O O . ASP A 1 84 ? 8.479 -11.163 -3.593 1.00 96.38 84 ASP A O 1
ATOM 675 N N . GLU A 1 85 ? 9.284 -9.145 -3.035 1.00 96.81 85 GLU A N 1
ATOM 676 C CA . GLU A 1 85 ? 8.592 -9.054 -1.752 1.00 96.81 85 GLU A CA 1
ATOM 677 C C . GLU A 1 85 ? 7.090 -8.798 -1.964 1.00 96.81 85 GLU A C 1
ATOM 679 O O . GLU A 1 85 ? 6.237 -9.513 -1.434 1.00 96.81 85 GLU A O 1
ATOM 684 N N . SER A 1 86 ? 6.749 -7.846 -2.835 1.00 96.88 86 SER A N 1
ATOM 685 C CA . SER A 1 86 ? 5.367 -7.416 -3.063 1.00 96.88 86 SER A CA 1
ATOM 686 C C . SER A 1 86 ? 4.502 -8.487 -3.723 1.00 96.88 86 SER A C 1
ATOM 688 O O . SER A 1 86 ? 3.329 -8.613 -3.368 1.00 96.88 86 SER A O 1
ATOM 690 N N . LYS A 1 87 ? 5.064 -9.314 -4.616 1.00 96.81 87 LYS A N 1
ATOM 691 C CA . LYS A 1 87 ? 4.375 -10.461 -5.241 1.00 96.81 87 LYS A CA 1
ATOM 692 C C . LYS A 1 87 ? 3.823 -11.470 -4.230 1.00 96.81 87 LYS A C 1
ATOM 694 O O . LYS A 1 87 ? 2.850 -12.152 -4.537 1.00 96.81 87 LYS A O 1
ATOM 699 N N . ARG A 1 88 ? 4.427 -11.557 -3.041 1.00 96.12 88 ARG A N 1
ATOM 700 C CA . ARG A 1 88 ? 4.035 -12.470 -1.953 1.00 96.12 88 ARG A CA 1
ATOM 701 C C . ARG A 1 88 ? 3.070 -11.836 -0.943 1.00 96.12 88 ARG A C 1
ATOM 703 O O . ARG A 1 88 ? 2.699 -12.484 0.029 1.00 96.12 88 ARG A O 1
ATOM 710 N N . SER A 1 89 ? 2.662 -10.587 -1.166 1.00 94.44 89 SER A N 1
ATOM 711 C CA . SER A 1 89 ? 1.824 -9.802 -0.252 1.00 94.44 89 SER A CA 1
ATOM 712 C C . SER A 1 89 ? 0.400 -9.585 -0.790 1.00 94.44 89 SER A C 1
ATOM 714 O O . SER A 1 89 ? 0.067 -9.994 -1.905 1.00 94.44 89 SER A O 1
ATOM 716 N N . LEU A 1 90 ? -0.435 -8.858 -0.036 1.00 93.88 90 LEU A N 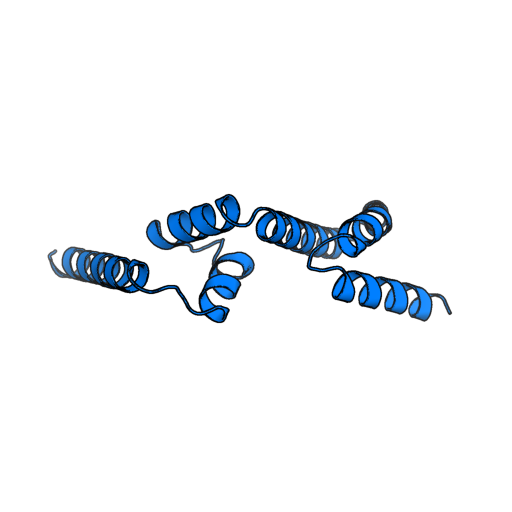1
ATOM 717 C CA . LEU A 1 90 ? -1.780 -8.456 -0.478 1.00 93.88 90 LEU A CA 1
ATOM 718 C C . LEU A 1 90 ? -1.779 -7.582 -1.747 1.00 93.88 90 LEU A C 1
ATOM 720 O O . LEU A 1 90 ? -2.803 -7.499 -2.421 1.00 93.88 90 LEU A O 1
ATOM 724 N N . ILE A 1 91 ? -0.651 -6.957 -2.103 1.00 94.62 91 ILE A N 1
ATOM 725 C CA . ILE A 1 91 ? -0.505 -6.180 -3.346 1.00 94.62 91 ILE A CA 1
ATOM 726 C C . ILE A 1 91 ? 0.110 -7.000 -4.496 1.00 94.62 91 ILE A C 1
ATOM 728 O O . ILE A 1 91 ? 0.570 -6.433 -5.486 1.00 94.62 91 ILE A O 1
ATOM 732 N N . GLY A 1 92 ? 0.106 -8.334 -4.409 1.00 96.94 92 GLY A N 1
ATOM 733 C CA . GLY A 1 92 ? 0.773 -9.205 -5.381 1.00 96.94 92 GLY A CA 1
ATOM 734 C C . GLY A 1 92 ? 0.315 -9.016 -6.831 1.00 96.94 92 GLY A C 1
ATOM 735 O O . GLY A 1 92 ? 1.145 -8.949 -7.736 1.00 96.94 92 GLY A O 1
ATOM 736 N N . SER A 1 93 ? -0.988 -8.844 -7.078 1.00 95.88 93 SER A N 1
ATOM 737 C CA . SER A 1 93 ? -1.505 -8.557 -8.428 1.00 95.88 93 SER A CA 1
ATOM 738 C C . SER A 1 93 ? -0.976 -7.236 -8.994 1.00 95.88 93 SER A C 1
ATOM 740 O O . SER A 1 93 ? -0.668 -7.161 -10.181 1.00 95.88 93 SER A O 1
ATOM 742 N N . PHE A 1 94 ? -0.818 -6.216 -8.147 1.00 94.75 94 PHE A N 1
ATOM 743 C CA . PHE A 1 94 ? -0.232 -4.935 -8.538 1.00 94.75 94 PHE A CA 1
ATOM 744 C C . PHE A 1 94 ? 1.254 -5.091 -8.887 1.00 94.75 94 PHE A C 1
ATOM 746 O O . PHE A 1 94 ? 1.672 -4.685 -9.969 1.00 94.75 94 PHE A O 1
ATOM 753 N N . ALA A 1 95 ? 2.031 -5.769 -8.038 1.00 96.12 95 ALA A N 1
ATOM 754 C CA . ALA A 1 95 ? 3.447 -6.045 -8.292 1.00 96.12 95 ALA A CA 1
ATOM 755 C C . ALA A 1 95 ? 3.673 -6.851 -9.584 1.00 96.12 95 ALA A C 1
ATOM 757 O O . ALA A 1 95 ? 4.611 -6.589 -10.336 1.00 96.12 95 ALA A O 1
ATOM 758 N N . ASN A 1 96 ? 2.785 -7.805 -9.876 1.00 95.38 96 ASN A N 1
ATOM 759 C CA . ASN A 1 96 ? 2.810 -8.557 -11.129 1.00 95.38 96 ASN A CA 1
ATOM 760 C C . ASN A 1 96 ? 2.546 -7.675 -12.358 1.00 95.38 96 ASN A C 1
ATOM 762 O O . ASN A 1 96 ? 3.163 -7.906 -13.395 1.00 95.38 96 ASN A O 1
ATOM 766 N N . GLY A 1 97 ? 1.657 -6.681 -12.258 1.00 95.06 97 GLY A N 1
ATOM 767 C CA . GLY A 1 97 ? 1.446 -5.688 -13.317 1.00 95.06 97 GLY A CA 1
ATOM 768 C C . GLY A 1 97 ? 2.710 -4.871 -13.583 1.00 95.06 97 GLY A C 1
ATOM 769 O O . GLY A 1 97 ? 3.221 -4.874 -14.697 1.00 95.06 97 GLY A O 1
ATOM 770 N N . ILE A 1 98 ? 3.290 -4.294 -12.529 1.00 93.06 98 ILE A N 1
ATOM 771 C CA . ILE A 1 98 ? 4.521 -3.491 -12.614 1.00 93.06 98 ILE A CA 1
ATOM 772 C C . ILE A 1 98 ? 5.697 -4.287 -13.214 1.00 93.06 98 ILE A C 1
ATOM 774 O O . ILE A 1 98 ? 6.446 -3.765 -14.039 1.00 93.06 98 ILE A O 1
ATOM 778 N N . ALA A 1 99 ? 5.851 -5.564 -12.847 1.00 92.44 99 ALA A N 1
ATOM 779 C CA . ALA A 1 99 ? 6.889 -6.429 -13.411 1.00 92.44 99 ALA A CA 1
ATOM 780 C C . ALA A 1 99 ? 6.728 -6.642 -14.927 1.00 92.44 99 ALA A C 1
ATOM 782 O O . ALA A 1 99 ? 7.721 -6.681 -15.655 1.00 92.44 99 ALA A O 1
ATOM 783 N N . LYS A 1 100 ? 5.485 -6.769 -15.413 1.00 91.81 100 LYS A N 1
ATOM 784 C CA . LYS A 1 100 ? 5.197 -6.881 -16.851 1.00 91.81 100 LYS A CA 1
ATOM 785 C C . LYS A 1 100 ? 5.516 -5.580 -17.581 1.00 91.81 100 LYS A C 1
ATOM 787 O O . LYS A 1 100 ? 6.155 -5.630 -18.628 1.00 91.81 100 LYS A O 1
ATOM 792 N N . ASP A 1 101 ? 5.139 -4.443 -17.001 1.00 87.44 101 ASP A N 1
ATOM 793 C CA . ASP A 1 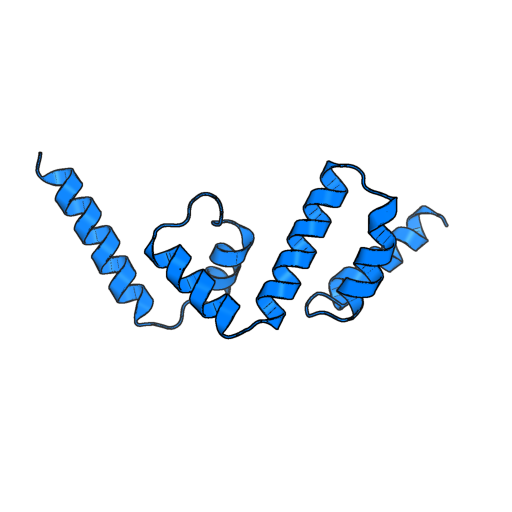101 ? 5.407 -3.125 -17.582 1.00 87.44 101 ASP A CA 1
ATOM 794 C C . ASP A 1 101 ? 6.915 -2.872 -17.716 1.00 87.44 101 ASP A C 1
ATOM 796 O O . ASP A 1 101 ? 7.368 -2.397 -18.756 1.00 87.44 101 ASP A O 1
ATOM 800 N N . LYS A 1 102 ? 7.724 -3.282 -16.725 1.00 82.75 102 LYS A N 1
ATOM 801 C CA . LYS A 1 102 ? 9.193 -3.247 -16.838 1.00 82.75 102 LYS A CA 1
ATOM 802 C C . LYS A 1 102 ? 9.686 -4.017 -18.068 1.00 82.75 102 LYS A C 1
ATOM 804 O O . LYS A 1 102 ? 10.541 -3.512 -18.796 1.00 82.75 102 LYS A O 1
ATOM 809 N N . GLY A 1 103 ? 9.177 -5.232 -18.281 1.00 74.75 103 GLY A N 1
ATOM 810 C CA . GLY A 1 103 ? 9.553 -6.069 -19.423 1.00 74.75 103 GLY A CA 1
ATOM 811 C C . GLY A 1 103 ? 9.200 -5.430 -20.768 1.00 74.75 103 GLY A C 1
ATOM 812 O O . GLY A 1 103 ? 9.986 -5.521 -21.702 1.00 74.75 103 GLY A O 1
ATOM 813 N N . ALA A 1 104 ? 8.068 -4.726 -20.844 1.00 73.31 104 ALA A N 1
ATOM 814 C CA . ALA A 1 104 ? 7.612 -4.054 -22.060 1.00 73.31 104 ALA A CA 1
ATOM 815 C C . ALA A 1 104 ? 8.438 -2.809 -22.439 1.00 73.31 104 ALA A C 1
ATOM 817 O O . ALA A 1 104 ? 8.484 -2.451 -23.608 1.00 73.31 104 ALA A O 1
ATOM 818 N N . VAL A 1 105 ? 9.093 -2.148 -21.478 1.00 70.75 105 VAL A N 1
ATOM 819 C CA . VAL A 1 105 ? 9.927 -0.953 -21.731 1.00 70.75 105 VAL A CA 1
ATOM 820 C C . VAL A 1 105 ? 11.323 -1.309 -22.265 1.00 70.75 105 VAL A C 1
ATOM 822 O O . VAL A 1 105 ? 11.975 -0.470 -22.880 1.00 70.75 105 VAL A O 1
ATOM 825 N N . HIS A 1 106 ? 11.783 -2.544 -22.048 1.00 59.81 106 HIS A N 1
ATOM 826 C CA . HIS A 1 106 ? 13.076 -3.037 -22.544 1.00 59.81 106 HIS A CA 1
ATOM 827 C C . HIS A 1 106 ? 12.951 -3.895 -23.818 1.00 59.81 106 HIS A C 1
ATOM 829 O O . HIS A 1 106 ? 13.960 -4.443 -24.267 1.00 59.81 106 HIS A O 1
ATOM 835 N N . GLY A 1 107 ? 11.731 -4.062 -24.342 1.00 46.06 107 GLY A N 1
ATOM 836 C CA . GLY A 1 107 ? 11.409 -4.882 -25.514 1.00 46.06 107 GLY A CA 1
ATOM 837 C C . GLY A 1 107 ? 11.280 -4.086 -26.803 1.00 46.06 107 GLY A C 1
ATOM 838 O O . GLY A 1 107 ? 10.998 -2.870 -26.729 1.00 46.06 107 GLY A O 1
#

Solvent-accessible surface area (backbone atoms only — not comparable to full-atom values): 6162 Å² total; per-residue (Å²): 136,63,66,65,63,50,51,50,53,50,55,55,49,52,50,55,60,50,70,77,42,88,72,53,69,68,56,53,51,41,50,75,72,70,34,70,92,70,56,49,77,67,52,50,54,50,49,53,51,48,36,72,75,35,53,66,57,42,53,37,49,51,52,53,51,52,50,56,52,32,65,75,68,65,40,65,85,56,46,62,62,47,39,65,54,32,47,77,44,84,46,17,73,57,30,53,49,55,55,51,53,58,54,59,73,79,102

Foldseek 3Di:
DVPVVVVVVVVVVVLVVCVVDDDDPVLLCCLLAPCVVPDDPSSVVVNVVCCVVCVLVVVLSVLVVVVVVCVVVVVPVCLVVSLVVCCPGPNNVVSVVVVVVVVVVVD

pLDDT: mean 76.03, std 15.45, range [46.06, 96.94]

Secondary structure (DSSP, 8-state):
--HHHHHHHHHHHHHHHHHTSPPPHHHHHHHHHTSGGG--HHHHHHHHHHHHH-HHHHHHHHHHHHHHHHHHHT-GGGHHHHHHHHTTSTTHHHHHHHHHHHHHH--

Radius of gyration: 18.74 Å; Cα contacts (8 Å, |Δi|>4): 44; chains: 1; bounding box: 39×45×50 Å

Mean predicted aligned error: 12.22 Å

Organism: NCBI:txid2748629

Sequence (107 aa):
MAEWATRRRRAETISRQQLQKVPAARTIAQLLTTKRDHLSKAETVTDAGIEQSVPMLADAHALVGRFHAMIRKRGEIEFEPWIDESKRSLIGSFANGIAKDKGAVHG